Protein AF-A0A0C3B903-F1 (afdb_monomer_lite)

Structure (mmCIF, N/CA/C/O backbone):
data_AF-A0A0C3B903-F1
#
_entry.id   AF-A0A0C3B903-F1
#
loop_
_atom_site.group_PDB
_atom_site.id
_atom_site.type_symbol
_atom_site.label_atom_id
_atom_site.label_alt_id
_atom_site.label_comp_id
_atom_site.label_asym_id
_atom_site.label_entity_id
_atom_site.label_seq_id
_atom_site.pdbx_PDB_ins_code
_atom_site.Cartn_x
_atom_site.Cartn_y
_atom_site.Cartn_z
_atom_site.occupancy
_atom_site.B_iso_or_equiv
_atom_site.auth_seq_id
_atom_site.auth_comp_id
_atom_site.auth_asym_id
_atom_site.auth_atom_id
_atom_site.pdbx_PDB_model_num
ATOM 1 N N . MET A 1 1 ? -38.307 15.899 -15.483 1.00 37.38 1 MET A N 1
ATOM 2 C CA . MET A 1 1 ? -37.384 15.488 -14.404 1.00 37.38 1 MET A CA 1
ATOM 3 C C . MET A 1 1 ? -36.132 14.908 -15.052 1.00 37.38 1 MET A C 1
ATOM 5 O O . MET A 1 1 ? -36.209 13.786 -15.541 1.00 37.38 1 MET A O 1
ATOM 9 N N . PRO A 1 2 ? -35.025 15.655 -15.185 1.00 38.69 2 PRO A N 1
ATOM 10 C CA . PRO A 1 2 ? -33.791 15.082 -15.705 1.00 38.69 2 PRO A CA 1
ATOM 11 C C . PRO A 1 2 ? -33.075 14.291 -14.602 1.00 38.69 2 PRO A C 1
ATOM 13 O O . PRO A 1 2 ? -32.973 14.735 -13.460 1.00 38.69 2 PRO A O 1
ATOM 16 N N . ARG A 1 3 ? 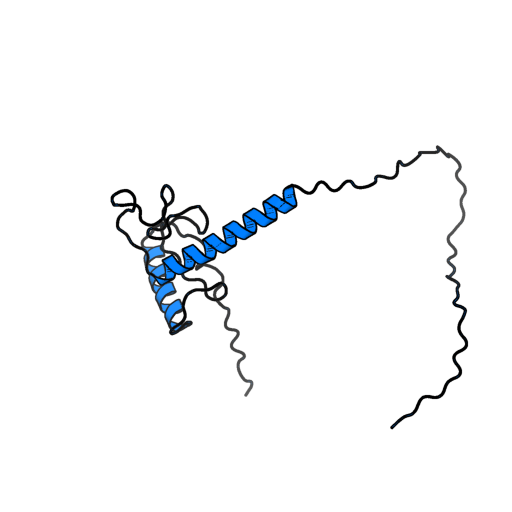-32.634 13.082 -14.961 1.00 39.00 3 ARG A N 1
ATOM 17 C CA . ARG A 1 3 ? -31.867 12.165 -14.116 1.00 39.00 3 ARG A CA 1
ATOM 18 C C . ARG A 1 3 ? -30.480 12.752 -13.862 1.00 39.00 3 ARG A C 1
ATOM 20 O O . ARG A 1 3 ? -29.763 13.059 -14.810 1.00 39.00 3 ARG A O 1
ATOM 27 N N . GLY A 1 4 ? -30.124 12.897 -12.588 1.00 35.34 4 GLY A N 1
ATOM 28 C CA . GLY A 1 4 ? -28.791 13.308 -12.163 1.00 35.34 4 GLY A CA 1
ATOM 29 C C . GLY A 1 4 ? -27.761 12.253 -12.551 1.00 35.34 4 GLY A C 1
ATOM 30 O O . GLY A 1 4 ? -27.830 11.111 -12.102 1.00 35.34 4 GLY A O 1
ATOM 31 N N . VAL A 1 5 ? -26.819 12.647 -13.400 1.00 40.81 5 VAL A N 1
ATOM 32 C CA . VAL A 1 5 ? -25.597 11.894 -13.667 1.00 40.81 5 VAL A CA 1
ATOM 33 C C . VAL A 1 5 ? -24.708 12.081 -12.443 1.00 40.81 5 VAL A C 1
ATOM 35 O O . VAL A 1 5 ? -24.141 13.150 -12.234 1.00 40.81 5 VAL A O 1
ATOM 38 N N . GLY A 1 6 ? -24.642 11.061 -11.592 1.00 34.22 6 GLY A N 1
ATOM 39 C CA . GLY A 1 6 ? -23.665 10.994 -10.516 1.00 34.22 6 GLY A CA 1
ATOM 40 C C . GLY A 1 6 ? -22.287 10.760 -11.117 1.00 34.22 6 GLY A C 1
ATOM 41 O O . GLY A 1 6 ? -21.863 9.619 -11.272 1.00 34.22 6 GLY A O 1
ATOM 42 N N . THR A 1 7 ? -21.589 11.833 -11.477 1.00 39.69 7 THR A N 1
ATOM 43 C CA . THR A 1 7 ? -20.141 11.800 -11.675 1.00 39.69 7 THR A CA 1
ATOM 44 C C . THR A 1 7 ? -19.503 11.549 -10.315 1.00 39.69 7 THR A C 1
ATOM 46 O O . THR A 1 7 ? -19.195 12.482 -9.573 1.00 39.69 7 THR A O 1
ATOM 49 N N . GLY A 1 8 ? -19.359 10.273 -9.960 1.00 33.16 8 GLY A N 1
ATOM 50 C CA . GLY A 1 8 ? -18.475 9.840 -8.892 1.00 33.16 8 GLY A CA 1
ATOM 51 C C . GLY A 1 8 ? -17.052 10.173 -9.308 1.00 33.16 8 GLY A C 1
ATOM 52 O O . GLY A 1 8 ? -16.401 9.391 -9.996 1.00 33.16 8 GLY A O 1
ATOM 53 N N . ALA A 1 9 ? -16.589 11.364 -8.936 1.00 35.41 9 ALA A N 1
ATOM 54 C CA . ALA A 1 9 ? -15.177 11.685 -8.931 1.00 35.41 9 ALA A CA 1
ATOM 55 C C . ALA A 1 9 ? -14.513 10.733 -7.929 1.00 35.41 9 ALA A C 1
ATOM 57 O O . ALA A 1 9 ? -14.512 10.973 -6.722 1.00 35.41 9 ALA A O 1
ATOM 58 N N . LEU A 1 10 ? -14.021 9.604 -8.438 1.00 41.03 10 LEU A N 1
ATOM 59 C CA . LEU A 1 10 ? -13.076 8.742 -7.747 1.00 41.03 10 LEU A CA 1
ATOM 60 C C . LEU A 1 10 ? -11.953 9.648 -7.247 1.00 41.03 10 LEU A C 1
ATOM 62 O O . LEU A 1 10 ? -11.284 10.306 -8.044 1.00 41.03 10 LEU A O 1
ATOM 66 N N . GLY A 1 11 ? -11.816 9.741 -5.925 1.00 37.50 11 GLY A N 1
ATOM 67 C CA . GLY A 1 11 ? -10.812 10.552 -5.252 1.00 37.50 11 GLY A CA 1
ATOM 68 C C . GLY A 1 11 ? -9.405 10.064 -5.578 1.00 37.50 11 GLY A C 1
ATOM 69 O O . GLY A 1 11 ? -8.769 9.387 -4.776 1.00 37.50 11 GLY A O 1
ATOM 70 N N . MET A 1 12 ? -8.898 10.425 -6.752 1.00 44.31 12 MET A N 1
ATOM 71 C CA . MET A 1 12 ? -7.472 10.434 -7.018 1.00 44.31 12 MET A CA 1
ATOM 72 C C . MET A 1 12 ? -6.867 11.529 -6.139 1.00 44.31 12 MET A C 1
ATOM 74 O O . MET A 1 12 ? -7.191 12.704 -6.297 1.00 44.31 12 MET A O 1
ATOM 78 N N . GLY A 1 13 ? -6.004 11.165 -5.189 1.00 44.78 13 GLY A N 1
ATOM 79 C CA . GLY A 1 13 ? -5.184 12.186 -4.535 1.00 44.78 13 GLY A CA 1
ATOM 80 C C . GLY A 1 13 ? -4.384 11.778 -3.306 1.00 44.78 13 GLY A C 1
ATOM 81 O O . GLY A 1 13 ? -3.389 12.438 -3.023 1.00 44.78 13 GLY A O 1
ATOM 82 N N . ARG A 1 14 ? -4.765 10.731 -2.559 1.00 53.28 14 ARG A N 1
ATOM 83 C CA . ARG A 1 14 ? -4.086 10.433 -1.277 1.00 53.28 14 ARG A CA 1
ATOM 84 C C . ARG A 1 14 ? -3.715 8.978 -1.014 1.00 53.28 14 ARG A C 1
ATOM 86 O O . ARG A 1 14 ? -2.660 8.759 -0.437 1.00 53.28 14 ARG A O 1
ATOM 93 N N . GLY A 1 15 ? -4.482 8.004 -1.505 1.00 55.50 15 GLY A N 1
ATOM 94 C CA . GLY A 1 15 ? -4.172 6.578 -1.295 1.00 55.50 15 GLY A CA 1
ATOM 95 C C . GLY A 1 15 ? -2.874 6.092 -1.958 1.00 55.50 15 GLY A C 1
ATOM 96 O O . GLY A 1 15 ? -2.400 5.008 -1.656 1.00 55.50 15 GLY A O 1
ATOM 97 N N . LEU A 1 16 ? -2.284 6.898 -2.845 1.00 67.44 16 LEU A N 1
ATOM 98 C CA . LEU A 1 16 ? -1.043 6.579 -3.557 1.00 67.44 16 LEU A CA 1
ATOM 99 C C . LEU A 1 16 ? 0.197 7.285 -3.000 1.00 67.44 16 LEU A C 1
ATOM 101 O O . LEU A 1 16 ? 1.318 6.864 -3.280 1.00 67.44 16 LEU A O 1
ATOM 105 N N . THR A 1 17 ? 0.014 8.370 -2.246 1.00 83.31 17 THR A N 1
ATOM 106 C CA . THR A 1 17 ? 1.117 9.257 -1.866 1.00 83.31 17 THR A CA 1
ATOM 107 C C . THR A 1 17 ? 1.366 9.160 -0.377 1.00 83.31 17 THR A C 1
ATOM 109 O O . THR A 1 17 ? 0.499 9.508 0.428 1.00 83.31 17 THR A O 1
ATOM 112 N N . GLN A 1 18 ? 2.586 8.769 -0.017 1.00 90.62 18 GLN A N 1
ATOM 113 C CA . GLN A 1 18 ? 3.009 8.688 1.372 1.00 90.62 18 GLN A CA 1
ATOM 114 C C . GLN A 1 18 ? 2.800 10.017 2.106 1.00 90.62 18 GLN A C 1
ATOM 116 O O . GLN A 1 18 ? 3.199 11.078 1.622 1.00 90.62 18 GLN A O 1
ATOM 121 N N . GLN A 1 19 ? 2.206 9.942 3.296 1.00 91.12 19 GLN A N 1
ATOM 122 C CA . GLN A 1 19 ? 2.029 11.083 4.189 1.00 91.12 19 GLN A CA 1
ATOM 123 C C . GLN A 1 19 ? 3.021 11.000 5.360 1.00 91.12 19 GLN A C 1
ATOM 125 O O . GLN A 1 19 ? 3.324 9.893 5.821 1.00 91.12 19 GLN A O 1
ATOM 130 N N . PRO A 1 20 ? 3.524 12.136 5.874 1.00 92.50 20 PRO A N 1
ATOM 131 C CA . PRO A 1 20 ? 4.324 12.140 7.095 1.00 92.50 20 PRO A CA 1
ATOM 132 C C . PRO A 1 20 ? 3.479 11.691 8.290 1.00 92.50 20 PRO A C 1
ATOM 134 O O . PRO A 1 20 ? 2.257 11.884 8.295 1.00 92.50 20 PRO A O 1
ATOM 137 N N . ASP A 1 21 ? 4.126 11.135 9.312 1.00 92.69 21 ASP A N 1
ATOM 138 C CA . ASP A 1 21 ? 3.426 10.748 10.533 1.00 92.69 21 ASP A CA 1
ATOM 139 C C . ASP A 1 21 ? 2.971 11.994 11.305 1.00 92.69 21 ASP A C 1
ATOM 141 O O . ASP A 1 21 ? 3.775 12.781 11.803 1.00 92.69 21 ASP A O 1
ATOM 145 N N . SER A 1 22 ? 1.661 12.209 11.356 1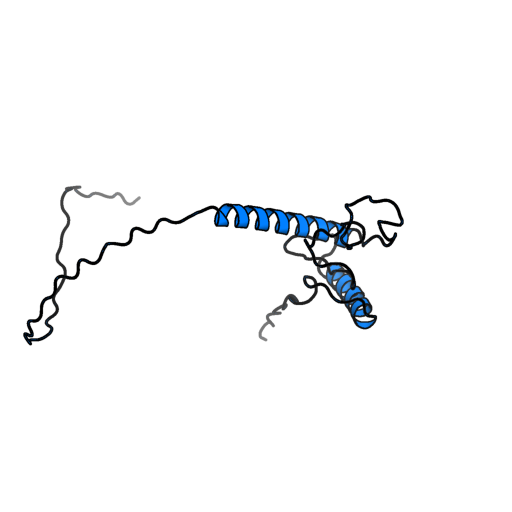.00 94.94 22 SER A N 1
ATOM 146 C CA . SER A 1 22 ? 1.034 13.269 12.141 1.00 94.94 22 SER A CA 1
ATOM 147 C C . SER A 1 22 ? -0.351 12.820 12.580 1.00 94.94 22 SER A C 1
ATOM 149 O O . SER A 1 22 ? -0.988 12.017 11.897 1.00 94.94 22 SER A O 1
ATOM 151 N N . GLU A 1 23 ? -0.849 13.365 13.690 1.00 94.19 23 GLU A N 1
ATOM 152 C CA . GLU A 1 23 ? -2.179 13.020 14.210 1.00 94.19 23 GLU A CA 1
ATOM 153 C C . GLU A 1 23 ? -3.277 13.256 13.163 1.00 94.19 23 GLU A C 1
ATOM 155 O O . GLU A 1 23 ? -4.106 12.385 12.904 1.00 94.19 23 GLU A O 1
ATOM 160 N N . THR A 1 24 ? -3.209 14.390 12.463 1.00 94.31 24 THR A N 1
ATOM 161 C CA . THR A 1 24 ? -4.127 14.726 11.369 1.00 94.31 24 THR A CA 1
ATOM 162 C C . THR A 1 24 ? -4.090 13.688 10.248 1.00 94.31 24 THR A C 1
ATOM 164 O O . THR A 1 24 ? -5.136 13.299 9.727 1.00 94.31 24 THR A O 1
ATOM 167 N N . ASN A 1 25 ? -2.899 13.211 9.872 1.00 92.12 25 ASN A N 1
ATOM 168 C CA . ASN A 1 25 ? -2.762 12.218 8.810 1.00 92.12 25 ASN A CA 1
ATOM 169 C C . ASN A 1 25 ? -3.219 10.829 9.261 1.00 92.12 25 ASN A C 1
ATOM 171 O O . ASN A 1 25 ? -3.795 10.109 8.450 1.00 92.12 25 ASN A O 1
ATOM 175 N N . ARG A 1 26 ? -3.033 10.465 10.536 1.00 93.94 26 ARG A N 1
ATOM 176 C CA . ARG A 1 26 ? -3.548 9.208 11.103 1.00 93.94 26 ARG A CA 1
ATOM 177 C C . ARG A 1 26 ? -5.073 9.185 11.134 1.00 93.94 26 ARG A C 1
ATOM 179 O O . ARG A 1 26 ? -5.669 8.209 10.684 1.00 93.94 26 ARG A O 1
ATOM 186 N N . ALA A 1 27 ? -5.707 10.277 11.560 1.00 94.12 27 ALA A N 1
ATOM 187 C CA . ALA A 1 27 ? -7.162 10.413 11.504 1.00 94.12 27 ALA A CA 1
ATOM 188 C C . ALA A 1 27 ? -7.683 10.352 10.055 1.00 94.12 27 ALA A C 1
ATOM 190 O O . ALA A 1 27 ? -8.646 9.645 9.755 1.00 94.12 27 ALA A O 1
ATOM 191 N N . ALA A 1 28 ? -7.005 11.037 9.125 1.00 93.81 28 ALA A N 1
ATOM 192 C CA . ALA A 1 28 ? -7.355 10.990 7.708 1.00 93.81 28 ALA A CA 1
ATOM 193 C C . ALA A 1 28 ? -7.160 9.593 7.093 1.00 93.81 28 ALA A C 1
ATOM 195 O O . ALA A 1 28 ? -7.944 9.206 6.229 1.00 93.81 28 ALA A O 1
ATOM 196 N N . TYR A 1 29 ? -6.137 8.847 7.514 1.00 94.19 29 TYR A N 1
ATOM 197 C CA . TYR A 1 29 ? -5.906 7.463 7.098 1.00 94.19 29 TYR A CA 1
ATOM 198 C C . TYR A 1 29 ? -7.040 6.550 7.565 1.00 94.19 29 TYR A C 1
ATOM 200 O O . TYR A 1 29 ? -7.594 5.814 6.755 1.00 94.19 29 TYR A O 1
ATOM 208 N N . GLN A 1 30 ? -7.459 6.651 8.829 1.00 94.81 30 GLN A N 1
ATOM 209 C CA . GLN A 1 30 ? -8.574 5.850 9.347 1.00 94.81 30 GLN A CA 1
ATOM 210 C C . GLN A 1 30 ? -9.869 6.097 8.560 1.00 94.81 30 GLN A C 1
ATOM 212 O O . GLN A 1 30 ? -10.543 5.143 8.174 1.00 94.81 30 GLN A O 1
ATOM 217 N N . ALA A 1 31 ? -10.183 7.360 8.252 1.00 94.62 31 ALA A N 1
ATOM 218 C CA . ALA A 1 31 ? -11.329 7.698 7.408 1.00 94.62 31 ALA A CA 1
ATOM 219 C C . ALA A 1 31 ? -11.203 7.098 5.994 1.00 94.62 31 ALA A C 1
ATOM 221 O O . ALA A 1 31 ? -12.156 6.512 5.487 1.00 94.62 31 ALA A O 1
ATOM 222 N N . GLN A 1 32 ? -10.013 7.172 5.389 1.00 94.19 32 GLN A N 1
ATOM 223 C CA . GLN A 1 32 ? -9.750 6.585 4.071 1.00 94.19 32 GLN A CA 1
ATOM 224 C C . GLN A 1 32 ? -9.889 5.062 4.067 1.00 94.19 32 GLN A C 1
ATOM 226 O O . GLN A 1 32 ? -10.433 4.518 3.114 1.00 94.19 32 GLN A O 1
ATOM 231 N N . VAL A 1 33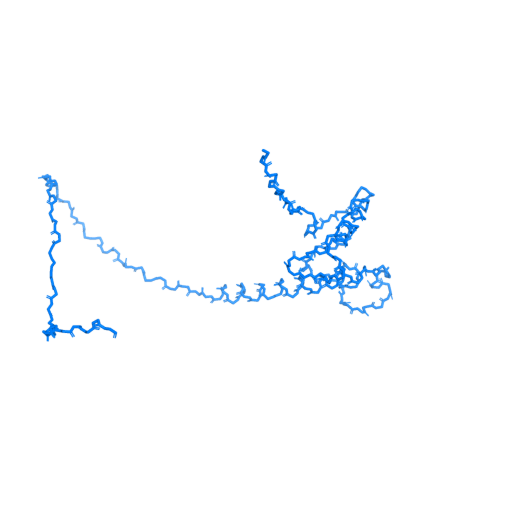 ? -9.438 4.371 5.116 1.00 94.38 33 VAL A N 1
ATOM 232 C CA . VAL A 1 33 ? -9.591 2.913 5.248 1.00 94.38 33 VAL A CA 1
ATOM 233 C C . VAL A 1 33 ? -11.070 2.531 5.331 1.00 94.38 33 VAL A C 1
ATOM 235 O O . VAL A 1 33 ? -11.511 1.616 4.634 1.00 94.38 33 VAL A O 1
ATOM 238 N N . VAL A 1 34 ? -11.862 3.259 6.125 1.00 95.06 34 VAL A N 1
ATOM 239 C CA . VAL A 1 34 ? -13.316 3.041 6.220 1.00 95.06 34 VAL A CA 1
ATOM 240 C C . VAL A 1 34 ? -13.997 3.279 4.872 1.00 95.06 34 VAL A C 1
ATOM 242 O O . VAL A 1 34 ? -14.793 2.452 4.426 1.00 95.06 34 VAL A O 1
ATOM 245 N N . ASP A 1 35 ? -13.671 4.383 4.203 1.00 95.19 35 ASP A N 1
ATOM 246 C CA . ASP A 1 35 ? -14.230 4.712 2.894 1.00 95.19 35 ASP A CA 1
ATOM 247 C C . ASP A 1 35 ? -13.831 3.682 1.830 1.00 95.19 35 ASP A C 1
ATOM 249 O O . ASP A 1 35 ? -14.665 3.284 1.014 1.00 95.19 35 ASP A O 1
ATOM 253 N N . TRP A 1 36 ? -12.586 3.202 1.864 1.00 94.81 36 TRP A N 1
ATOM 254 C CA . TRP A 1 36 ? -12.099 2.168 0.959 1.00 94.81 36 TRP A CA 1
ATOM 255 C C . TRP A 1 36 ? -12.874 0.866 1.147 1.00 94.81 36 TRP A C 1
ATOM 257 O O . TRP A 1 36 ? -13.399 0.337 0.172 1.00 94.81 36 TRP A O 1
ATOM 267 N N . HIS A 1 37 ? -13.037 0.379 2.380 1.00 94.81 37 HIS A N 1
ATOM 268 C CA . HIS A 1 37 ? -13.800 -0.848 2.633 1.00 94.81 37 HIS A CA 1
ATOM 269 C C . HIS A 1 37 ? -15.286 -0.711 2.298 1.00 94.81 37 HIS A C 1
ATOM 271 O O . HIS A 1 37 ? -15.896 -1.668 1.822 1.00 94.81 37 HIS A O 1
ATOM 277 N N . ARG A 1 38 ? -15.873 0.475 2.503 1.00 95.25 38 ARG A N 1
ATOM 278 C CA . ARG A 1 38 ? -17.261 0.755 2.111 1.00 95.25 38 ARG A CA 1
ATOM 279 C C . ARG A 1 38 ? -17.454 0.660 0.597 1.00 95.25 38 ARG A C 1
ATOM 281 O O . ARG A 1 38 ? -18.481 0.158 0.152 1.00 95.25 38 ARG A O 1
ATOM 288 N N . ASN A 1 39 ? -16.484 1.146 -0.174 1.00 94.19 39 ASN A N 1
ATOM 289 C CA . ASN A 1 39 ? -16.560 1.182 -1.634 1.00 94.19 39 ASN A CA 1
ATOM 290 C C . ASN A 1 39 ? -16.079 -0.120 -2.298 1.00 94.19 39 ASN A C 1
ATOM 292 O O . ASN A 1 39 ? -16.467 -0.389 -3.429 1.00 94.19 39 ASN A O 1
ATOM 296 N N . ASN A 1 40 ? -15.275 -0.927 -1.598 1.00 93.75 40 ASN A N 1
ATOM 297 C CA . ASN A 1 40 ? -14.661 -2.158 -2.107 1.00 93.75 40 ASN A CA 1
ATOM 298 C C . ASN A 1 40 ? -15.002 -3.367 -1.204 1.00 93.75 40 ASN A C 1
ATOM 300 O O . ASN A 1 40 ? -14.111 -3.979 -0.602 1.00 93.75 40 ASN A O 1
ATOM 304 N N . PRO A 1 41 ? -16.292 -3.717 -1.039 1.00 93.19 41 PRO A N 1
ATOM 305 C CA . PRO A 1 41 ? -16.699 -4.793 -0.141 1.00 93.19 41 PRO A CA 1
ATOM 306 C C . PRO A 1 41 ? -16.155 -6.148 -0.614 1.00 93.19 41 PRO A C 1
ATOM 308 O O . PRO A 1 41 ? -16.285 -6.511 -1.781 1.00 93.19 41 PRO A O 1
ATOM 311 N N . GLY A 1 42 ? -15.537 -6.907 0.299 1.00 89.56 42 GLY A N 1
ATOM 312 C CA . GLY A 1 42 ? -15.000 -8.248 0.019 1.00 89.56 42 GLY A CA 1
ATOM 313 C C . GLY A 1 42 ? -13.852 -8.292 -0.997 1.00 89.56 42 GLY A C 1
ATOM 314 O O . GLY A 1 42 ? -13.472 -9.373 -1.436 1.00 89.56 42 GLY A O 1
ATOM 315 N N . THR A 1 43 ? -13.315 -7.134 -1.377 1.00 91.50 43 THR A N 1
ATOM 316 C CA . THR A 1 43 ? -12.285 -7.007 -2.408 1.00 91.50 43 THR A CA 1
ATOM 317 C C . THR A 1 43 ? -10.908 -6.910 -1.758 1.00 91.50 43 THR A C 1
ATOM 319 O O . THR A 1 43 ? -10.740 -6.245 -0.735 1.00 91.50 43 THR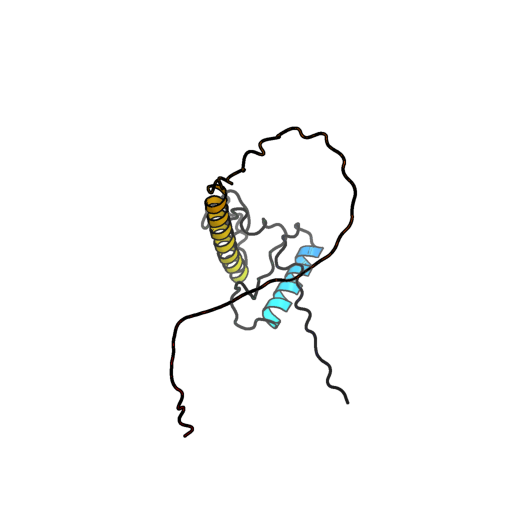 A O 1
ATOM 322 N N . THR A 1 44 ? -9.917 -7.582 -2.340 1.00 93.00 44 THR A N 1
ATOM 323 C CA . THR A 1 44 ? -8.501 -7.396 -1.997 1.00 93.00 44 THR A CA 1
ATOM 324 C C . THR A 1 44 ? -7.918 -6.248 -2.817 1.00 93.00 44 THR A C 1
ATOM 326 O O . THR A 1 44 ? -8.323 -6.091 -3.966 1.00 93.00 44 THR A O 1
ATOM 329 N N . PRO A 1 45 ? -6.949 -5.480 -2.295 1.00 94.06 45 PRO A N 1
ATOM 330 C CA . PRO A 1 45 ? -6.304 -4.424 -3.071 1.00 94.06 45 PRO A CA 1
ATOM 331 C C . PRO A 1 45 ? -5.696 -4.937 -4.377 1.00 94.06 45 PRO A C 1
ATOM 333 O O . PRO A 1 45 ? -5.088 -6.007 -4.402 1.00 94.06 45 PRO A O 1
ATOM 336 N N . ASP A 1 46 ? -5.839 -4.148 -5.437 1.00 92.06 46 ASP A N 1
ATOM 337 C CA . ASP A 1 46 ? -5.324 -4.428 -6.777 1.00 92.06 46 ASP A CA 1
ATOM 338 C C . ASP A 1 46 ? -4.918 -3.120 -7.489 1.00 92.06 46 ASP A C 1
ATOM 340 O O . ASP A 1 46 ? -4.929 -2.041 -6.894 1.00 92.06 46 ASP A O 1
ATOM 344 N N . GLU A 1 47 ? -4.532 -3.213 -8.762 1.00 89.75 47 GLU A N 1
ATOM 345 C CA . GLU A 1 47 ? -4.088 -2.080 -9.593 1.00 89.75 47 GLU A CA 1
ATOM 346 C C . GLU A 1 47 ? -5.185 -1.046 -9.902 1.00 89.75 47 GLU A C 1
ATOM 348 O O . GLU A 1 47 ? -4.898 0.036 -10.407 1.00 89.75 47 GLU A O 1
ATOM 353 N N . GLN A 1 48 ? -6.447 -1.376 -9.643 1.00 90.50 48 GLN A N 1
ATOM 354 C CA . GLN A 1 48 ? -7.600 -0.496 -9.829 1.00 90.50 48 GLN A CA 1
ATOM 355 C C . GLN A 1 48 ? -8.114 0.035 -8.481 1.00 90.50 48 GLN A C 1
ATOM 357 O O . GLN A 1 48 ? -8.653 1.141 -8.408 1.00 90.50 48 GLN A O 1
ATOM 362 N N . HIS A 1 49 ? -7.887 -0.716 -7.403 1.00 91.19 49 HIS A N 1
ATOM 363 C CA . HIS A 1 49 ? -8.381 -0.465 -6.054 1.00 91.19 49 HIS A CA 1
ATOM 364 C C . HIS A 1 49 ? -7.217 -0.333 -5.066 1.00 91.19 49 HIS A C 1
ATOM 366 O O . HIS A 1 49 ? -6.990 -1.174 -4.194 1.00 91.19 49 HIS A O 1
ATOM 372 N N . HIS A 1 50 ? -6.481 0.770 -5.183 1.00 92.56 50 HIS A N 1
ATOM 373 C CA . HIS A 1 50 ? -5.321 1.055 -4.339 1.00 92.56 50 HIS A CA 1
ATOM 374 C C . HIS A 1 50 ? -5.703 1.200 -2.865 1.00 92.56 50 HIS A C 1
ATOM 376 O O . HIS A 1 50 ? -6.611 1.968 -2.533 1.00 92.56 50 HIS A O 1
ATOM 382 N N . TYR A 1 51 ? -4.987 0.507 -1.982 1.00 94.12 51 TYR A N 1
ATOM 383 C CA . TYR A 1 51 ? -5.224 0.599 -0.544 1.00 94.12 51 TYR A CA 1
ATOM 384 C C . TYR A 1 51 ? -4.521 1.833 0.057 1.00 94.12 51 TYR A C 1
ATOM 386 O O . TYR A 1 51 ? -3.395 2.135 -0.346 1.00 94.12 51 TYR A O 1
ATOM 394 N N . PRO A 1 52 ? -5.138 2.552 1.016 1.00 94.44 52 PRO A N 1
ATOM 395 C CA . PRO A 1 52 ? -4.496 3.677 1.697 1.00 94.44 52 PRO A CA 1
ATOM 396 C C . PRO A 1 52 ? -3.202 3.275 2.420 1.00 94.44 52 PRO A C 1
ATOM 398 O O . PRO A 1 52 ? -3.108 2.180 2.962 1.00 94.44 52 PRO A O 1
ATOM 401 N N . LEU A 1 53 ? -2.226 4.183 2.482 1.00 93.56 53 LEU A N 1
ATOM 402 C CA . LEU A 1 53 ? -0.937 3.937 3.140 1.00 93.56 53 LEU A CA 1
ATOM 403 C C . LEU A 1 53 ? -0.900 4.518 4.550 1.00 93.56 53 LEU A C 1
ATOM 405 O O . LEU A 1 53 ? -1.323 5.660 4.767 1.00 93.56 53 LEU A O 1
ATOM 409 N N . THR A 1 54 ? -0.343 3.755 5.486 1.00 93.81 54 THR A N 1
ATOM 410 C CA . THR A 1 54 ? -0.128 4.175 6.867 1.00 93.81 54 THR A CA 1
ATOM 411 C C . THR A 1 54 ? 0.785 5.411 6.895 1.00 93.81 54 THR A C 1
ATOM 413 O O . THR A 1 54 ? 1.857 5.428 6.289 1.00 93.81 54 THR A O 1
ATOM 416 N N . PRO A 1 55 ? 0.405 6.505 7.574 1.00 93.31 55 PRO A N 1
ATOM 417 C CA . PRO A 1 55 ? 1.276 7.670 7.699 1.00 93.31 55 PRO A CA 1
ATOM 418 C C . PRO A 1 55 ? 2.605 7.313 8.377 1.00 93.31 55 PRO A C 1
ATOM 420 O O . PRO A 1 55 ? 2.636 6.530 9.318 1.00 93.31 55 PRO A O 1
ATOM 423 N N . GLY A 1 56 ? 3.709 7.898 7.913 1.00 91.06 56 GLY A N 1
ATOM 424 C CA . GLY A 1 56 ? 5.046 7.619 8.452 1.00 91.06 56 GLY A CA 1
ATOM 425 C C . GLY A 1 56 ? 5.771 6.403 7.876 1.00 91.06 56 GLY A C 1
ATOM 426 O O . GLY A 1 56 ? 6.979 6.287 8.089 1.00 91.06 56 GLY A O 1
ATOM 427 N N . THR A 1 57 ? 5.099 5.537 7.113 1.00 91.62 57 THR A N 1
ATOM 428 C CA . THR A 1 57 ? 5.791 4.499 6.339 1.00 91.62 57 THR A CA 1
ATOM 429 C C . THR A 1 57 ? 6.607 5.118 5.208 1.00 91.62 57 THR A C 1
ATOM 431 O O . THR A 1 57 ? 6.520 6.310 4.903 1.00 91.62 57 THR A O 1
ATOM 434 N N . ALA A 1 58 ? 7.456 4.317 4.579 1.00 91.25 58 ALA A N 1
ATOM 435 C CA . ALA A 1 58 ? 8.165 4.739 3.390 1.00 91.25 58 ALA A CA 1
ATOM 436 C C . ALA A 1 58 ? 7.260 4.682 2.146 1.00 91.25 58 ALA A C 1
ATOM 438 O O . ALA A 1 58 ? 6.308 3.901 2.105 1.00 91.25 58 ALA A O 1
ATOM 439 N N . PRO A 1 59 ? 7.567 5.479 1.105 1.00 90.31 59 PRO A N 1
ATOM 440 C CA . PRO A 1 59 ? 6.848 5.421 -0.161 1.00 90.31 59 PRO A CA 1
ATOM 441 C C . PRO A 1 59 ? 6.884 4.027 -0.795 1.00 90.31 59 PRO A C 1
ATOM 443 O O . PRO A 1 59 ? 7.880 3.309 -0.678 1.00 90.31 59 PRO A O 1
ATOM 446 N N . LEU A 1 60 ? 5.835 3.687 -1.545 1.00 90.81 60 LEU A N 1
ATOM 447 C CA . LEU A 1 60 ? 5.740 2.416 -2.264 1.00 90.81 60 LEU A CA 1
ATOM 448 C C . LEU A 1 60 ? 6.912 2.204 -3.233 1.00 90.81 60 LEU A C 1
ATOM 450 O O . LEU A 1 60 ? 7.254 3.074 -4.041 1.00 90.81 60 LEU A O 1
ATOM 454 N N . GLY A 1 61 ? 7.508 1.012 -3.191 1.00 87.19 61 GLY A N 1
ATOM 455 C CA . GLY A 1 61 ? 8.603 0.620 -4.082 1.00 87.19 61 GLY A CA 1
ATOM 456 C C . GLY A 1 61 ? 9.933 1.331 -3.797 1.00 87.19 61 GLY A C 1
ATOM 457 O O . GLY A 1 61 ? 10.820 1.382 -4.664 1.00 87.19 61 GLY A O 1
ATOM 458 N N . SER A 1 62 ? 10.090 1.849 -2.577 1.00 88.62 62 SER A N 1
ATOM 459 C CA . SER A 1 62 ? 11.336 2.402 -2.036 1.00 88.62 62 SER A CA 1
ATOM 460 C C . SER A 1 62 ? 12.283 1.330 -1.474 1.00 88.62 62 SER A C 1
ATOM 462 O O . SER A 1 62 ? 13.359 1.669 -0.984 1.00 88.62 62 SER A O 1
ATOM 464 N N . ARG A 1 63 ? 11.939 0.041 -1.636 1.00 89.56 63 ARG A N 1
ATOM 465 C CA . ARG A 1 63 ? 12.581 -1.125 -0.984 1.00 89.56 63 ARG A CA 1
ATOM 466 C C . ARG A 1 63 ? 12.282 -1.182 0.511 1.00 89.56 63 ARG A C 1
ATOM 468 O O . ARG A 1 63 ? 13.129 -1.547 1.324 1.00 89.56 63 ARG A O 1
ATOM 475 N N . GLU A 1 64 ? 11.068 -0.796 0.844 1.00 91.62 64 GLU A N 1
ATOM 476 C CA . GLU A 1 64 ? 10.464 -0.979 2.141 1.00 91.62 64 GLU A CA 1
ATOM 477 C C . GLU A 1 64 ? 10.179 -2.458 2.426 1.00 91.62 64 GLU A C 1
ATOM 479 O O . GLU A 1 64 ? 9.910 -3.258 1.525 1.00 91.62 64 GLU A O 1
ATOM 484 N N . CYS A 1 65 ? 10.229 -2.825 3.700 1.00 91.50 65 CYS A N 1
ATOM 485 C CA . CYS A 1 65 ? 9.731 -4.101 4.172 1.00 91.50 65 CYS A CA 1
ATOM 486 C C . CYS A 1 65 ? 8.203 -4.121 4.070 1.00 91.50 65 CYS A C 1
ATOM 488 O O . CYS A 1 65 ? 7.530 -3.239 4.595 1.00 91.50 65 CYS A O 1
ATOM 490 N N . TYR A 1 66 ? 7.643 -5.157 3.449 1.00 91.44 6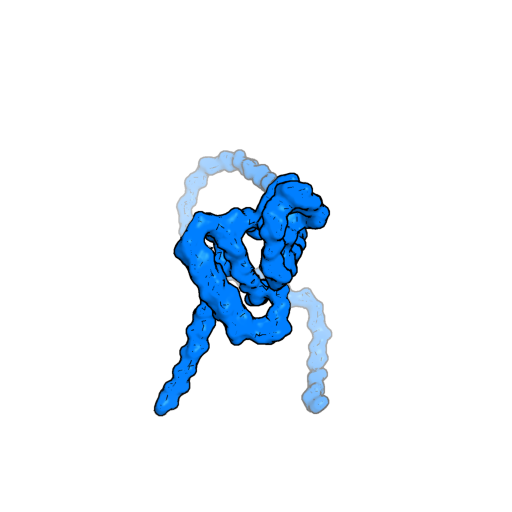6 TYR A N 1
ATOM 491 C CA . TYR A 1 66 ? 6.192 -5.273 3.277 1.00 91.44 66 TYR A CA 1
ATOM 492 C C . TYR A 1 66 ? 5.438 -5.619 4.561 1.00 91.44 66 TYR A C 1
ATOM 494 O O . TYR A 1 66 ? 4.215 -5.580 4.551 1.00 91.44 66 TYR A O 1
ATOM 502 N N . ASP A 1 67 ? 6.130 -5.963 5.651 1.00 90.12 67 ASP A N 1
ATOM 503 C CA . ASP A 1 67 ? 5.477 -6.211 6.939 1.00 90.12 67 ASP A CA 1
ATOM 504 C C . ASP A 1 67 ? 5.332 -4.934 7.772 1.00 90.12 67 ASP A C 1
ATOM 506 O O . ASP A 1 67 ? 4.317 -4.782 8.445 1.00 90.12 67 ASP A O 1
ATOM 510 N N . CYS A 1 68 ? 6.318 -4.028 7.736 1.00 90.69 68 CYS A N 1
ATOM 511 C CA . CYS A 1 68 ? 6.360 -2.846 8.609 1.00 90.69 68 CYS A CA 1
ATOM 512 C C . CYS A 1 68 ? 6.433 -1.499 7.870 1.00 90.69 68 CYS A C 1
ATOM 514 O O . CYS A 1 68 ? 6.419 -0.454 8.510 1.00 90.69 68 CYS A O 1
ATOM 516 N N . GLY A 1 69 ? 6.556 -1.494 6.541 1.00 90.69 69 GLY A N 1
ATOM 517 C CA . GLY A 1 69 ? 6.573 -0.277 5.725 1.00 90.69 69 GLY A CA 1
ATOM 518 C C . GLY A 1 69 ? 7.862 0.545 5.798 1.00 90.69 69 GLY A C 1
ATOM 519 O O . GLY A 1 69 ? 7.905 1.634 5.234 1.00 90.69 69 GLY A O 1
ATOM 520 N N . HIS A 1 70 ? 8.924 0.061 6.452 1.00 91.00 70 HIS A N 1
ATOM 521 C CA . HIS A 1 70 ? 10.197 0.783 6.579 1.00 91.00 70 HIS A CA 1
ATOM 522 C C . HIS A 1 70 ? 11.332 0.143 5.764 1.00 91.00 70 HIS A C 1
ATOM 524 O O . HIS A 1 70 ? 11.379 -1.080 5.621 1.00 91.00 70 HIS A O 1
ATOM 530 N N . PRO A 1 71 ? 12.268 0.943 5.222 1.00 90.00 71 PRO A N 1
ATOM 531 C CA . PRO A 1 71 ? 13.415 0.436 4.481 1.00 90.00 71 PRO A CA 1
ATOM 532 C C . PRO A 1 71 ? 14.496 -0.110 5.425 1.00 90.00 71 PRO A C 1
ATOM 534 O O . PRO A 1 71 ? 14.456 0.079 6.640 1.00 90.00 71 PRO A O 1
ATOM 537 N N . GLY A 1 72 ? 15.511 -0.755 4.846 1.00 87.50 72 GLY A N 1
ATOM 538 C CA . GLY A 1 72 ? 16.701 -1.221 5.573 1.00 87.50 72 GLY A CA 1
ATOM 539 C C . GLY A 1 72 ? 16.690 -2.704 5.942 1.00 87.50 72 GLY A C 1
ATOM 540 O O . GLY A 1 72 ? 17.692 -3.205 6.442 1.00 87.50 72 GLY A O 1
ATOM 541 N N . HIS A 1 73 ? 15.603 -3.423 5.657 1.00 88.62 73 HIS A N 1
ATOM 542 C CA . HIS A 1 73 ? 15.511 -4.871 5.830 1.00 88.62 73 HIS A CA 1
ATOM 543 C C . HIS A 1 73 ? 14.457 -5.481 4.898 1.00 88.62 73 HIS A C 1
ATOM 545 O O . HIS A 1 73 ? 13.648 -4.775 4.296 1.00 88.62 73 HIS A O 1
ATOM 551 N N . THR A 1 74 ? 14.484 -6.806 4.768 1.00 83.12 74 THR A N 1
ATOM 552 C CA . THR A 1 74 ? 13.500 -7.579 4.001 1.00 83.12 74 THR A CA 1
ATOM 553 C C . THR A 1 74 ? 12.369 -8.087 4.890 1.00 83.12 74 THR A C 1
ATOM 555 O O . THR A 1 74 ? 12.496 -8.129 6.112 1.00 83.12 74 THR A O 1
ATOM 558 N N . GLN A 1 75 ? 11.283 -8.530 4.255 1.00 81.31 75 GLN A N 1
ATOM 559 C CA . GLN A 1 75 ? 10.159 -9.190 4.919 1.00 81.31 75 GLN A CA 1
ATOM 560 C C . GLN A 1 75 ? 10.626 -10.315 5.867 1.00 81.31 75 GLN A C 1
ATOM 562 O O . GLN A 1 75 ? 11.575 -11.035 5.549 1.00 81.31 75 GLN A O 1
ATOM 567 N N . GLY A 1 76 ? 9.960 -10.467 7.017 1.00 77.31 76 GLY A N 1
ATOM 568 C CA . GLY A 1 76 ? 10.265 -11.516 7.995 1.00 77.31 76 GLY A CA 1
ATOM 569 C C . GLY A 1 76 ? 11.499 -11.272 8.872 1.00 77.31 76 GLY A C 1
ATOM 570 O O . GLY A 1 76 ? 11.923 -12.186 9.579 1.00 77.31 76 GLY A O 1
ATOM 571 N N . ALA A 1 77 ? 12.086 -10.070 8.855 1.00 81.12 77 ALA A N 1
ATOM 572 C CA . ALA A 1 77 ? 13.166 -9.742 9.782 1.00 81.12 77 ALA A CA 1
ATOM 573 C C . ALA A 1 77 ? 12.671 -9.812 11.246 1.00 81.12 77 ALA A C 1
ATOM 575 O O . ALA A 1 77 ? 11.572 -9.336 11.546 1.00 81.12 77 ALA A O 1
ATOM 576 N N . PRO A 1 78 ? 13.453 -10.393 12.174 1.00 77.62 78 PRO A N 1
ATOM 577 C CA . PRO A 1 78 ? 13.056 -10.476 13.573 1.00 77.62 78 PRO A CA 1
ATOM 578 C C . PRO A 1 78 ? 13.085 -9.089 14.240 1.00 77.62 78 PRO A C 1
ATOM 580 O O . PRO A 1 78 ? 13.835 -8.204 13.810 1.00 77.62 78 PRO A O 1
ATOM 583 N N . PRO A 1 79 ? 12.325 -8.877 15.327 1.00 71.50 79 PRO A N 1
ATOM 584 C CA . PRO A 1 79 ? 12.516 -7.712 16.185 1.00 71.50 79 PRO A CA 1
ATOM 585 C C . PRO A 1 79 ? 13.972 -7.629 16.685 1.00 71.50 79 PRO A C 1
ATOM 587 O O . PRO A 1 79 ? 14.586 -8.669 16.933 1.00 71.50 79 PRO A O 1
ATOM 590 N N . PRO A 1 80 ? 14.549 -6.424 16.851 1.00 72.75 80 PRO A N 1
ATOM 591 C CA . PRO A 1 80 ? 13.935 -5.102 16.690 1.00 72.75 80 PRO A CA 1
ATOM 592 C C . PRO A 1 80 ? 13.993 -4.552 15.252 1.00 72.75 80 PRO A C 1
ATOM 594 O O . PRO A 1 80 ? 13.633 -3.399 15.033 1.00 72.75 80 PRO A O 1
ATOM 597 N N . VAL A 1 81 ? 14.482 -5.337 14.284 1.00 77.50 81 VAL A N 1
ATOM 598 C CA . VAL A 1 81 ? 14.732 -4.882 12.904 1.00 77.50 81 VAL A CA 1
ATOM 599 C C . VAL A 1 81 ? 13.420 -4.538 12.201 1.00 77.50 81 VAL A C 1
ATOM 601 O O . VAL A 1 81 ? 13.266 -3.437 11.676 1.00 77.50 81 VAL A O 1
ATOM 604 N N . CYS A 1 82 ? 12.447 -5.448 12.268 1.00 82.06 82 CYS A N 1
ATOM 605 C CA . CYS A 1 82 ? 11.045 -5.086 12.102 1.00 82.06 82 CYS A CA 1
ATOM 606 C C . CYS A 1 82 ? 10.570 -4.505 13.435 1.00 82.06 82 CYS A C 1
ATOM 608 O O . CYS A 1 82 ? 10.574 -5.214 14.443 1.00 82.06 82 CYS A O 1
ATOM 610 N N . LEU A 1 83 ? 10.113 -3.250 13.443 1.00 69.50 83 LEU A N 1
ATOM 611 C CA . LEU A 1 83 ? 9.680 -2.507 14.641 1.00 69.50 83 LEU A CA 1
ATOM 612 C C . LEU A 1 83 ? 8.441 -3.098 15.357 1.00 69.50 83 LEU A C 1
ATOM 614 O O . LEU A 1 83 ? 7.807 -2.426 16.164 1.00 69.50 83 LEU A O 1
ATOM 618 N N . GLY A 1 84 ? 8.041 -4.335 15.051 1.00 63.03 84 GLY A N 1
ATOM 619 C CA . GLY A 1 84 ? 6.879 -5.022 15.621 1.00 63.03 84 GLY A CA 1
ATOM 620 C C . GLY A 1 84 ? 5.527 -4.460 15.170 1.00 63.03 84 GLY A C 1
ATOM 621 O O . GLY A 1 84 ? 4.522 -5.163 15.254 1.00 63.03 84 GLY A O 1
ATOM 622 N N . GLN A 1 85 ? 5.486 -3.235 14.642 1.00 71.75 85 GLN A N 1
ATOM 623 C CA . GLN A 1 85 ? 4.298 -2.661 14.023 1.00 71.75 85 GLN A CA 1
ATOM 624 C C . GLN A 1 85 ? 4.071 -3.328 12.671 1.00 71.75 85 GLN A C 1
ATOM 626 O O . GLN A 1 85 ? 4.768 -3.060 11.694 1.00 71.75 85 GLN A O 1
ATOM 631 N N . THR A 1 86 ? 3.130 -4.267 12.659 1.00 84.19 86 THR A N 1
ATOM 632 C CA . THR A 1 86 ? 2.741 -4.983 11.448 1.00 84.19 86 THR A CA 1
ATOM 633 C C . THR A 1 86 ? 1.635 -4.198 10.766 1.00 84.19 86 THR A C 1
ATOM 635 O O . THR A 1 86 ? 0.610 -3.912 11.388 1.00 84.19 86 THR A O 1
ATOM 638 N N . LEU A 1 87 ? 1.838 -3.861 9.496 1.00 90.75 87 LEU A N 1
ATOM 639 C CA . LEU A 1 87 ? 0.820 -3.212 8.683 1.00 90.75 87 LEU A CA 1
ATOM 640 C C . LEU A 1 87 ? -0.415 -4.119 8.536 1.00 90.75 87 LEU A C 1
ATOM 642 O O . LEU A 1 87 ? -0.283 -5.353 8.545 1.00 90.75 87 LEU A O 1
ATOM 646 N N . PRO A 1 88 ? -1.614 -3.540 8.354 1.00 92.06 88 PRO A N 1
ATOM 647 C CA . PRO A 1 88 ? -2.811 -4.304 8.027 1.00 92.06 88 PRO A CA 1
ATOM 648 C C . PRO A 1 88 ? -2.587 -5.192 6.801 1.00 92.06 88 PRO A C 1
ATOM 650 O O . PRO A 1 88 ? -1.912 -4.795 5.854 1.00 92.06 88 PRO A O 1
ATOM 653 N N . GLU A 1 89 ? -3.175 -6.391 6.789 1.00 93.31 89 GLU A N 1
ATOM 654 C CA . GLU A 1 89 ? -2.991 -7.340 5.683 1.00 93.31 89 GLU A CA 1
ATOM 655 C C . GLU A 1 89 ? -3.264 -6.736 4.293 1.00 93.31 89 GLU A C 1
ATOM 657 O O . GLU A 1 89 ? -2.385 -6.894 3.439 1.00 93.31 89 GLU A O 1
ATOM 662 N N . PRO A 1 90 ? -4.354 -5.969 4.078 1.00 93.94 90 PRO A N 1
ATOM 663 C CA . PRO A 1 90 ? -4.612 -5.353 2.780 1.00 93.94 90 PRO A CA 1
ATOM 664 C C . PRO A 1 90 ? -3.483 -4.412 2.350 1.00 93.94 90 PRO A C 1
ATOM 666 O O . PRO A 1 90 ? -3.043 -4.439 1.202 1.00 93.94 90 PRO A O 1
ATOM 669 N N . GLU A 1 91 ? -2.944 -3.633 3.286 1.00 94.06 91 GLU A N 1
ATOM 670 C CA . GLU A 1 91 ? -1.830 -2.729 3.020 1.00 94.06 91 GLU A CA 1
ATOM 671 C C . GLU A 1 91 ? -0.563 -3.500 2.644 1.00 94.06 91 GLU A C 1
ATOM 673 O O . GLU A 1 91 ? 0.094 -3.165 1.661 1.00 94.06 91 GLU A O 1
ATOM 678 N N . ARG A 1 92 ? -0.256 -4.601 3.343 1.00 93.50 92 ARG A N 1
ATOM 679 C CA . ARG A 1 92 ? 0.877 -5.478 2.989 1.00 93.50 92 ARG A CA 1
ATOM 680 C C . ARG A 1 92 ? 0.734 -6.053 1.582 1.00 93.50 92 ARG A C 1
ATOM 682 O O . ARG A 1 92 ? 1.710 -6.121 0.834 1.00 93.50 92 ARG A O 1
ATOM 689 N N . THR A 1 93 ? -0.473 -6.481 1.220 1.00 93.94 93 THR A N 1
ATOM 690 C CA . THR A 1 93 ? -0.775 -6.975 -0.127 1.00 93.94 93 THR A CA 1
ATOM 691 C C . THR A 1 93 ? -0.590 -5.870 -1.162 1.00 93.94 93 THR A C 1
ATOM 693 O O . THR A 1 93 ? 0.069 -6.089 -2.180 1.00 93.94 93 THR A O 1
ATOM 696 N N . TRP A 1 94 ? -1.035 -4.653 -0.856 1.00 94.31 94 TRP A N 1
ATOM 697 C CA . TRP A 1 94 ? -0.811 -3.498 -1.714 1.00 94.31 94 TRP A CA 1
ATOM 698 C C . TRP A 1 94 ? 0.680 -3.155 -1.889 1.00 94.31 94 TRP A C 1
ATOM 700 O O . TRP A 1 94 ? 1.134 -2.966 -3.018 1.00 94.31 94 TRP A O 1
ATOM 710 N N . HIS A 1 95 ? 1.483 -3.195 -0.820 1.00 92.81 95 HIS A N 1
ATOM 711 C CA . HIS A 1 95 ? 2.941 -3.035 -0.896 1.00 92.81 95 HIS A CA 1
ATOM 712 C C . HIS A 1 95 ? 3.606 -4.062 -1.829 1.00 92.81 95 HIS A C 1
ATOM 714 O O . HIS A 1 95 ? 4.496 -3.710 -2.608 1.00 92.81 95 HIS A O 1
ATOM 720 N N . ARG A 1 96 ? 3.161 -5.327 -1.804 1.00 92.88 96 ARG A N 1
ATOM 721 C CA . ARG A 1 96 ? 3.676 -6.373 -2.708 1.00 92.88 96 ARG A CA 1
ATOM 722 C C . ARG A 1 96 ? 3.347 -6.077 -4.169 1.00 92.88 96 ARG A C 1
ATOM 724 O O . ARG A 1 96 ? 4.232 -6.193 -5.017 1.00 92.88 96 ARG A O 1
ATOM 731 N N . ILE A 1 97 ? 2.104 -5.685 -4.453 1.00 93.38 97 ILE A N 1
ATOM 732 C CA . ILE A 1 97 ? 1.634 -5.361 -5.809 1.00 93.38 97 ILE A CA 1
ATOM 733 C C . ILE A 1 97 ? 2.398 -4.152 -6.351 1.00 93.38 97 ILE A C 1
ATOM 735 O O . ILE A 1 97 ? 3.050 -4.240 -7.392 1.00 93.38 97 ILE A O 1
ATOM 739 N N . ALA A 1 98 ? 2.425 -3.049 -5.603 1.00 92.06 98 ALA A N 1
ATOM 740 C CA . ALA A 1 98 ? 3.141 -1.843 -6.001 1.00 92.06 98 ALA A CA 1
ATOM 741 C C . ALA A 1 98 ? 4.652 -2.087 -6.158 1.00 92.06 98 ALA A C 1
ATOM 743 O O . ALA A 1 98 ? 5.282 -1.587 -7.093 1.00 92.06 98 ALA A O 1
ATOM 744 N N . GLY A 1 99 ? 5.243 -2.901 -5.278 1.00 91.19 99 GLY A N 1
ATOM 745 C CA . GLY A 1 99 ? 6.636 -3.320 -5.374 1.00 91.19 99 GLY A CA 1
ATOM 746 C C . GLY A 1 99 ? 6.936 -4.127 -6.640 1.00 91.19 99 GLY A C 1
ATOM 747 O O . GLY A 1 99 ? 7.962 -3.893 -7.284 1.00 91.19 99 GLY A O 1
ATOM 748 N N . PHE A 1 100 ? 6.036 -5.036 -7.027 1.00 91.94 100 PHE A N 1
ATOM 749 C CA . PHE A 1 100 ? 6.129 -5.792 -8.276 1.00 91.94 100 PHE A CA 1
ATOM 750 C C . PHE A 1 100 ? 6.078 -4.861 -9.493 1.00 91.94 100 PHE A C 1
ATOM 752 O O . PHE A 1 100 ? 7.001 -4.886 -10.308 1.00 91.94 100 PHE A O 1
ATOM 759 N N . ILE A 1 101 ? 5.072 -3.984 -9.564 1.00 91.44 101 ILE A N 1
ATOM 760 C CA . ILE A 1 101 ? 4.895 -3.018 -10.661 1.00 91.44 101 ILE A CA 1
ATOM 761 C C . ILE A 1 101 ? 6.138 -2.133 -10.805 1.00 91.44 101 ILE A C 1
ATOM 763 O O . ILE A 1 101 ? 6.697 -1.995 -11.892 1.00 91.44 101 ILE A O 1
ATOM 767 N N . ASN A 1 102 ? 6.632 -1.576 -9.696 1.00 90.69 102 ASN A N 1
ATOM 768 C CA . ASN A 1 102 ? 7.804 -0.700 -9.697 1.00 90.69 102 ASN A CA 1
ATOM 769 C C . ASN A 1 102 ? 9.072 -1.442 -10.161 1.00 90.69 102 ASN A C 1
ATOM 771 O O . ASN A 1 102 ? 9.899 -0.884 -10.888 1.00 90.69 102 ASN A O 1
ATOM 775 N N . ARG A 1 103 ? 9.229 -2.718 -9.781 1.00 90.25 103 ARG A N 1
ATOM 776 C CA . ARG A 1 103 ? 10.352 -3.553 -10.227 1.00 90.25 103 ARG A CA 1
ATOM 777 C C . ARG A 1 103 ? 10.309 -3.805 -11.732 1.00 90.25 103 ARG A C 1
ATOM 779 O O . ARG A 1 103 ? 11.341 -3.622 -12.380 1.00 90.25 103 ARG A O 1
ATOM 786 N N . GLU A 1 104 ? 9.162 -4.210 -12.274 1.00 91.69 104 GLU A N 1
ATOM 787 C CA . GLU A 1 104 ? 9.028 -4.480 -13.710 1.00 91.69 104 GLU A CA 1
ATOM 788 C C . GLU A 1 104 ? 9.206 -3.196 -14.530 1.00 91.69 104 GLU A C 1
ATOM 790 O O . GLU A 1 104 ? 10.038 -3.166 -15.435 1.00 91.69 104 GLU A O 1
ATOM 795 N N . PHE A 1 105 ? 8.596 -2.085 -14.109 1.00 89.62 105 PHE A N 1
ATOM 796 C CA . PHE A 1 105 ? 8.799 -0.783 -14.749 1.00 89.62 105 PHE A CA 1
ATOM 797 C C . PHE A 1 105 ? 10.278 -0.361 -14.765 1.00 89.62 105 PHE A C 1
ATOM 799 O O . PHE A 1 105 ? 10.812 0.084 -15.783 1.00 89.62 105 PHE A O 1
ATOM 806 N N . LYS A 1 106 ? 10.999 -0.517 -13.646 1.00 88.38 106 LYS A N 1
ATOM 807 C CA . LYS A 1 106 ? 12.443 -0.218 -13.591 1.00 88.38 106 LYS A CA 1
ATOM 808 C C . LYS A 1 106 ? 13.261 -1.138 -14.497 1.00 88.38 106 LYS A C 1
ATOM 810 O O . LYS A 1 106 ? 14.268 -0.696 -15.047 1.00 88.38 106 LYS A O 1
ATOM 815 N N . LYS A 1 107 ? 12.877 -2.408 -14.629 1.00 89.00 107 LYS A N 1
ATOM 816 C CA . LYS A 1 107 ? 13.548 -3.380 -15.500 1.00 89.00 107 LYS A CA 1
ATOM 817 C C . LYS A 1 107 ? 13.377 -3.009 -16.973 1.00 89.00 107 LYS A C 1
ATOM 819 O O . LYS A 1 107 ? 14.373 -2.966 -17.690 1.00 89.00 107 LYS A O 1
ATOM 824 N N . GLU A 1 108 ? 12.162 -2.681 -17.395 1.00 86.19 108 GLU A N 1
ATOM 825 C CA . GLU A 1 108 ? 11.859 -2.253 -18.766 1.00 86.19 108 GLU A CA 1
ATOM 826 C C . GLU A 1 108 ? 12.587 -0.958 -19.132 1.00 86.19 108 GLU A C 1
ATOM 828 O O . GLU A 1 108 ? 13.271 -0.898 -20.152 1.00 86.19 108 GLU A O 1
ATOM 833 N N . ASN A 1 109 ? 12.551 0.051 -18.255 1.00 85.81 109 ASN A N 1
ATOM 834 C CA . ASN A 1 109 ? 13.273 1.304 -18.489 1.00 85.81 109 ASN A CA 1
ATOM 835 C C . ASN A 1 109 ? 14.790 1.106 -18.578 1.00 85.81 109 ASN A C 1
ATOM 837 O O . ASN A 1 109 ? 15.456 1.754 -19.383 1.00 85.81 109 ASN A O 1
ATOM 841 N N . ARG A 1 110 ? 15.355 0.195 -17.776 1.00 82.06 110 ARG A N 1
ATOM 842 C CA . ARG A 1 110 ? 16.776 -0.167 -17.888 1.00 82.06 110 ARG A CA 1
ATOM 843 C C . ARG A 1 110 ? 17.095 -0.840 -19.219 1.00 82.06 110 ARG A C 1
ATOM 845 O O . ARG A 1 110 ? 18.153 -0.566 -19.773 1.00 82.06 110 ARG A O 1
ATOM 852 N N . ALA A 1 111 ? 16.207 -1.692 -19.728 1.00 78.88 111 ALA A N 1
ATOM 853 C CA . ALA A 1 111 ? 16.379 -2.314 -21.038 1.00 78.88 111 ALA A CA 1
ATOM 854 C C . ALA A 1 111 ? 16.313 -1.271 -22.170 1.00 78.88 111 ALA A C 1
ATOM 856 O O . ALA A 1 111 ? 17.159 -1.285 -23.060 1.00 78.88 111 ALA A O 1
ATOM 857 N N . ALA A 1 112 ? 15.377 -0.319 -22.093 1.00 73.31 112 ALA A N 1
ATOM 858 C CA . ALA A 1 112 ? 15.250 0.771 -23.061 1.00 73.31 112 ALA A CA 1
ATOM 859 C C . ALA A 1 112 ? 16.461 1.722 -23.057 1.00 73.31 112 ALA A C 1
ATOM 861 O O . ALA A 1 112 ? 16.921 2.136 -24.118 1.00 73.31 112 ALA A O 1
ATOM 862 N N . ALA A 1 113 ? 17.031 2.021 -21.884 1.00 71.31 113 ALA A N 1
ATOM 863 C CA . ALA A 1 113 ? 18.225 2.863 -21.757 1.00 71.31 113 ALA A CA 1
ATOM 864 C C . ALA A 1 113 ? 19.486 2.256 -22.408 1.00 71.31 113 ALA A C 1
ATOM 866 O O . ALA A 1 113 ? 20.446 2.976 -22.669 1.00 71.31 113 ALA A O 1
ATOM 867 N N . GLY A 1 114 ? 19.494 0.945 -22.678 1.00 67.50 114 GLY A N 1
ATOM 868 C CA . GLY A 1 114 ? 20.572 0.269 -23.404 1.00 67.50 114 GLY A CA 1
ATOM 869 C C . GLY A 1 114 ? 20.493 0.397 -24.930 1.00 67.50 114 GLY A C 1
ATOM 870 O O . GLY A 1 114 ? 21.408 -0.056 -25.616 1.00 67.50 114 GLY A O 1
ATOM 871 N N . VAL A 1 115 ? 19.425 0.987 -25.482 1.00 69.31 115 VAL A N 1
ATOM 872 C CA . VAL A 1 115 ? 19.229 1.106 -26.934 1.00 69.31 115 VAL A CA 1
ATOM 873 C C . VAL A 1 115 ? 19.836 2.417 -27.436 1.00 69.31 115 VAL A C 1
ATOM 875 O O . VAL A 1 115 ? 19.288 3.496 -27.221 1.00 69.31 115 VAL A O 1
ATOM 878 N N . ASN A 1 116 ? 20.973 2.329 -28.132 1.00 76.06 116 ASN A N 1
ATOM 879 C CA . ASN A 1 116 ? 21.592 3.471 -28.804 1.00 76.06 116 ASN A CA 1
ATOM 880 C C . ASN A 1 116 ? 21.068 3.565 -30.246 1.00 76.06 116 ASN A C 1
ATOM 882 O O . ASN A 1 116 ? 21.424 2.750 -31.098 1.00 76.06 116 ASN A O 1
ATOM 886 N N . TYR A 1 117 ? 20.198 4.536 -30.519 1.00 70.19 117 TYR A N 1
ATOM 887 C CA . TYR A 1 117 ? 19.694 4.782 -31.869 1.00 70.19 117 TYR A CA 1
ATOM 888 C C . TYR A 1 117 ? 20.772 5.489 -32.701 1.00 70.19 117 TYR A C 1
ATOM 890 O O . TYR A 1 117 ? 21.045 6.671 -32.504 1.00 70.19 117 TYR A O 1
ATOM 898 N N . ILE A 1 118 ? 21.376 4.780 -33.658 1.00 72.31 118 ILE A N 1
ATOM 899 C CA . ILE A 1 118 ? 22.251 5.395 -34.664 1.00 72.31 118 ILE A CA 1
ATOM 900 C C . ILE A 1 118 ? 21.354 6.023 -35.735 1.00 72.31 118 ILE A C 1
ATOM 902 O O . ILE A 1 118 ? 20.875 5.346 -36.643 1.00 72.31 118 ILE A O 1
ATOM 906 N N . GLY A 1 119 ? 21.098 7.324 -35.612 1.00 67.94 119 GLY A N 1
ATOM 907 C CA . GLY A 1 119 ? 20.473 8.104 -36.676 1.00 67.94 119 GLY A CA 1
ATOM 908 C C . GLY A 1 119 ? 21.469 8.343 -37.812 1.00 67.94 119 GLY A C 1
ATOM 909 O O . GLY A 1 119 ? 22.551 8.879 -37.583 1.00 67.94 119 GLY A O 1
ATOM 910 N N . TYR A 1 120 ? 21.111 7.972 -39.042 1.00 61.66 120 TYR A N 1
ATOM 911 C CA . TYR A 1 120 ? 21.854 8.395 -40.230 1.00 61.66 120 TYR A CA 1
ATOM 912 C C . TYR A 1 120 ? 21.703 9.917 -40.376 1.00 61.66 120 TYR A C 1
ATOM 914 O O . TYR A 1 120 ? 20.618 10.405 -40.687 1.00 61.66 120 TYR A O 1
ATOM 922 N N . GLN A 1 121 ? 22.773 10.679 -40.141 1.00 61.22 121 GLN A N 1
ATOM 923 C CA . GLN A 1 121 ? 22.825 12.092 -40.515 1.00 61.22 121 GLN A CA 1
ATOM 924 C C . GLN A 1 121 ? 23.310 12.186 -41.968 1.00 61.22 121 GLN A C 1
ATOM 926 O O . GLN A 1 121 ? 24.475 11.869 -42.226 1.00 61.22 121 GLN A O 1
ATOM 931 N N . PRO A 1 122 ? 22.472 12.594 -42.940 1.00 57.19 122 PRO A N 1
ATOM 932 C CA . PRO A 1 122 ? 22.979 12.907 -44.265 1.00 57.19 122 PRO A CA 1
ATOM 933 C C . PRO A 1 122 ? 23.909 14.119 -44.150 1.00 57.19 122 PRO A C 1
ATOM 935 O O . PRO A 1 122 ? 23.501 15.202 -43.731 1.00 57.19 122 PRO A O 1
ATOM 938 N N . GLN A 1 123 ? 25.180 13.917 -44.498 1.00 46.31 123 GLN A N 1
ATOM 939 C CA . GLN A 1 123 ? 26.168 14.982 -44.643 1.00 46.31 123 GLN A CA 1
ATOM 940 C C . GLN A 1 123 ? 25.637 16.007 -45.650 1.00 46.31 123 GLN A C 1
ATOM 942 O O . GLN A 1 123 ? 25.519 15.717 -46.842 1.00 46.31 123 GLN A O 1
ATOM 947 N N . GLN A 1 124 ? 25.295 17.206 -45.176 1.00 44.12 124 GLN A N 1
ATOM 948 C CA . GLN A 1 124 ? 24.960 18.310 -46.063 1.00 44.12 124 GLN A CA 1
ATOM 949 C C . GLN A 1 124 ? 26.246 18.805 -46.725 1.00 44.12 124 GLN A C 1
ATOM 951 O O . GLN A 1 124 ? 27.013 19.569 -46.143 1.00 44.12 124 GLN A O 1
ATOM 956 N N . TYR A 1 125 ? 26.486 18.357 -47.956 1.00 42.03 125 TYR A N 1
ATOM 957 C CA . TYR A 1 125 ? 27.492 18.962 -48.817 1.00 42.03 125 TYR A CA 1
ATOM 958 C C . TYR A 1 125 ? 27.046 20.383 -49.176 1.00 42.03 125 TYR A C 1
ATOM 960 O O . TYR A 1 125 ? 26.124 20.585 -49.966 1.00 42.03 125 TYR A O 1
ATOM 968 N N . SER A 1 126 ? 27.704 21.370 -48.572 1.00 37.41 126 SER A N 1
ATOM 969 C CA . SER A 1 126 ? 27.547 22.778 -48.922 1.00 37.41 126 SER A CA 1
ATOM 970 C C . SER A 1 126 ? 28.278 23.051 -50.236 1.00 37.41 126 SER A C 1
ATOM 972 O O . SER A 1 126 ? 29.492 23.245 -50.257 1.00 37.41 126 SER A O 1
ATOM 974 N N . TYR A 1 127 ? 27.544 23.042 -51.348 1.00 41.62 127 TYR A N 1
ATOM 975 C CA . TYR A 1 127 ? 28.007 23.668 -52.582 1.00 41.62 127 TYR A CA 1
ATOM 976 C C . TYR A 1 127 ? 27.621 25.144 -52.528 1.00 41.62 127 TYR A C 1
ATOM 978 O O . TYR A 1 127 ? 26.448 25.501 -52.638 1.00 41.62 127 TYR A O 1
ATOM 986 N N . GLY A 1 128 ? 28.620 26.002 -52.316 1.00 49.72 128 GLY A N 1
ATOM 987 C CA . GLY A 1 128 ? 28.446 27.446 -52.362 1.00 49.72 128 GLY A CA 1
ATOM 988 C C . GLY A 1 128 ? 27.937 27.874 -53.735 1.00 49.72 128 GLY A C 1
ATOM 989 O O . GLY A 1 128 ? 28.624 27.687 -54.732 1.00 49.72 128 GLY A O 1
ATOM 990 N N . ASN A 1 129 ? 26.744 28.459 -53.778 1.00 39.84 129 ASN A N 1
ATOM 991 C CA . ASN A 1 129 ? 26.219 29.117 -54.966 1.00 39.84 129 ASN A CA 1
ATOM 992 C C . ASN A 1 129 ? 25.672 30.487 -54.571 1.00 39.84 129 ASN A C 1
ATOM 994 O O . ASN A 1 129 ? 24.586 30.611 -54.010 1.00 39.84 129 ASN A O 1
ATOM 998 N N . GLN A 1 130 ? 26.447 31.527 -54.876 1.00 46.62 130 GLN A N 1
ATOM 999 C CA . GLN A 1 130 ? 25.932 32.882 -55.006 1.00 46.62 130 GLN A CA 1
ATOM 1000 C C . GLN A 1 130 ? 25.437 33.058 -56.437 1.00 46.62 130 GLN A C 1
ATOM 1002 O O . GLN A 1 130 ? 26.253 33.386 -57.278 1.00 46.62 130 GLN A O 1
ATOM 1007 N N . TYR A 1 131 ? 24.143 32.896 -56.715 1.00 37.50 131 TYR A N 1
ATOM 1008 C CA . TYR A 1 131 ? 23.514 33.585 -57.848 1.00 37.50 131 TYR A CA 1
ATOM 1009 C C . TYR A 1 131 ? 22.040 33.853 -57.544 1.00 37.50 131 TYR A C 1
ATOM 1011 O O . TYR A 1 131 ? 21.211 32.950 -57.471 1.00 37.50 131 TYR A O 1
ATOM 1019 N N . THR A 1 132 ? 21.744 35.135 -57.353 1.00 42.25 132 THR A N 1
ATOM 1020 C CA . THR A 1 132 ? 20.401 35.709 -57.301 1.00 42.25 132 THR A CA 1
ATOM 1021 C C . THR A 1 132 ? 19.755 35.618 -58.680 1.00 42.25 132 THR A C 1
ATOM 1023 O O . THR A 1 132 ? 20.291 36.190 -59.625 1.00 42.25 132 THR A O 1
ATOM 1026 N N . TYR A 1 133 ? 18.573 35.005 -58.773 1.00 33.31 133 TYR A N 1
ATOM 1027 C CA . TYR A 1 133 ? 17.605 35.307 -59.829 1.00 33.31 133 TYR A CA 1
ATOM 1028 C C . TYR A 1 133 ? 16.180 35.355 -59.258 1.00 33.31 133 TYR A C 1
ATOM 1030 O O . TYR A 1 133 ? 15.803 34.471 -58.487 1.00 33.31 133 TYR A O 1
ATOM 1038 N N . PRO A 1 134 ? 15.385 36.380 -59.610 1.00 55.03 134 PRO A N 1
ATOM 1039 C CA . PRO A 1 134 ? 13.992 36.500 -59.206 1.00 55.03 134 PRO A CA 1
ATOM 1040 C C . PRO A 1 134 ? 13.086 35.831 -60.248 1.00 55.03 134 PRO A C 1
ATOM 1042 O O . PRO A 1 134 ? 13.364 35.971 -61.434 1.00 55.03 134 PRO A O 1
ATOM 1045 N N . TYR A 1 135 ? 12.019 35.142 -59.822 1.00 35.38 135 TYR A N 1
ATOM 1046 C CA . TYR A 1 135 ? 10.649 35.172 -60.390 1.00 35.38 135 TYR A CA 1
ATOM 1047 C C . TYR A 1 135 ? 9.770 34.031 -59.827 1.00 35.38 135 TYR A C 1
ATOM 1049 O O . TYR A 1 135 ? 10.296 33.156 -59.140 1.00 35.38 135 TYR A O 1
ATOM 1057 N N . PRO A 1 136 ? 8.425 34.098 -59.944 1.00 47.41 136 PRO A N 1
ATOM 1058 C CA . PRO A 1 136 ? 7.532 33.820 -58.839 1.00 47.41 136 PRO A CA 1
ATOM 1059 C C . PRO A 1 136 ? 6.822 32.469 -58.979 1.00 47.41 136 PRO A C 1
ATOM 1061 O O . PRO A 1 136 ? 6.813 31.812 -60.016 1.00 47.41 136 PRO A O 1
ATOM 1064 N N . TYR A 1 137 ? 6.199 32.096 -57.873 1.00 48.28 137 TYR A N 1
ATOM 1065 C CA . TYR A 1 137 ? 5.398 30.903 -57.660 1.00 48.28 137 TYR A CA 1
ATOM 1066 C C . TYR A 1 137 ? 4.308 30.691 -58.727 1.00 48.28 137 TYR A C 1
ATOM 1068 O O . TYR A 1 137 ? 3.442 31.548 -58.903 1.00 48.28 137 TYR A O 1
ATOM 1076 N N . VAL A 1 138 ? 4.290 29.510 -59.354 1.00 37.00 138 VAL A N 1
ATOM 1077 C CA . VAL A 1 138 ? 3.102 28.955 -60.018 1.00 37.00 138 VAL A CA 1
ATOM 1078 C C . VAL A 1 138 ? 3.029 27.470 -59.669 1.00 37.00 138 VAL A C 1
ATOM 1080 O O . VAL A 1 138 ? 3.912 26.693 -60.023 1.00 37.00 138 VAL A O 1
ATOM 1083 N N . GLY A 1 139 ? 2.007 27.094 -58.901 1.00 46.38 139 GLY A N 1
ATOM 1084 C CA . GLY A 1 139 ? 1.731 25.704 -58.554 1.00 46.38 139 GLY A CA 1
ATOM 1085 C C . GLY A 1 139 ? 1.163 24.914 -59.733 1.00 46.38 139 GLY A C 1
ATOM 1086 O O . GLY A 1 139 ? 0.480 25.472 -60.588 1.00 46.38 139 GLY A O 1
ATOM 1087 N N . SER A 1 140 ? 1.434 23.610 -59.750 1.00 39.06 140 SER A N 1
ATOM 1088 C CA . SER A 1 140 ? 0.700 22.558 -60.477 1.00 39.06 140 SER A CA 1
ATOM 1089 C C . SER A 1 140 ? 1.366 21.223 -60.123 1.00 39.06 140 SER A C 1
ATOM 1091 O O . SER A 1 140 ? 2.579 21.091 -60.229 1.00 39.06 140 SER A O 1
ATOM 1093 N N . SER A 1 141 ? 0.689 20.351 -59.372 1.00 39.44 141 SER A N 1
ATOM 1094 C CA . SER A 1 141 ? -0.306 19.357 -59.819 1.00 39.44 141 SER A CA 1
ATOM 1095 C C . SER A 1 141 ? 0.373 18.008 -60.072 1.00 39.44 141 SER A C 1
ATOM 1097 O O . SER A 1 141 ? 1.176 17.881 -60.990 1.00 39.44 141 SER A O 1
ATOM 1099 N N . TYR A 1 142 ? 0.049 17.017 -59.240 1.00 45.12 142 TYR A N 1
ATOM 1100 C CA . TYR A 1 142 ? 0.435 15.617 -59.422 1.00 45.12 142 TYR A CA 1
ATOM 1101 C C . TYR A 1 142 ? -0.206 15.033 -60.693 1.00 45.12 142 TYR A C 1
ATOM 1103 O O . TYR A 1 142 ? -1.398 15.250 -60.914 1.00 45.12 142 TYR A O 1
ATOM 1111 N N . PRO A 1 143 ? 0.543 14.231 -61.461 1.00 46.19 143 PRO A N 1
ATOM 1112 C CA . PRO A 1 143 ? -0.010 13.052 -62.136 1.00 46.19 143 PRO A CA 1
ATOM 1113 C C . PRO A 1 143 ? 0.899 11.835 -61.848 1.00 46.19 143 PRO A C 1
ATOM 1115 O O . PRO A 1 143 ? 2.120 11.960 -61.866 1.00 46.19 143 PRO A O 1
ATOM 1118 N N . GLY A 1 144 ? 0.407 10.673 -61.413 1.00 38.53 144 GLY A N 1
ATOM 1119 C CA . GLY A 1 144 ? -0.438 9.738 -62.170 1.00 38.53 144 GLY A CA 1
ATOM 1120 C C . GLY A 1 144 ? 0.439 8.516 -62.557 1.00 38.53 144 GLY A C 1
ATOM 1121 O O . GLY A 1 144 ? 1.647 8.677 -62.653 1.00 38.53 144 GLY A O 1
ATOM 1122 N N . GLU A 1 145 ? 0.027 7.263 -62.757 1.00 45.84 145 GLU A N 1
ATOM 1123 C CA . GLU A 1 145 ? -1.231 6.510 -62.717 1.00 45.84 145 GLU A CA 1
ATOM 1124 C C . GLU A 1 145 ? -0.855 5.006 -62.658 1.00 45.84 145 GLU A C 1
ATOM 1126 O O . GLU A 1 145 ? 0.311 4.632 -62.786 1.00 45.84 145 GLU A O 1
ATOM 1131 N N . VAL A 1 146 ? -1.854 4.156 -62.442 1.00 53.31 146 VAL A N 1
ATOM 1132 C CA . VAL A 1 146 ? -1.808 2.699 -62.249 1.00 53.31 146 VAL A CA 1
ATOM 1133 C C . VAL A 1 146 ? -2.009 1.908 -63.558 1.00 53.31 146 VAL A C 1
ATOM 1135 O O . VAL A 1 146 ? -2.774 2.328 -64.418 1.00 53.31 146 VAL A O 1
ATOM 1138 N N . GLY A 1 147 ? -1.399 0.721 -63.659 1.00 37.31 147 GLY A N 1
ATOM 1139 C CA . GLY A 1 147 ? -1.669 -0.360 -64.632 1.00 37.31 147 GLY A CA 1
ATOM 1140 C C . GLY A 1 147 ? -0.704 -1.517 -64.322 1.00 37.31 147 GLY A C 1
ATOM 1141 O O . GLY A 1 147 ? 0.452 -1.245 -64.030 1.00 37.31 147 GLY A O 1
ATOM 1142 N N . ASP A 1 148 ? -1.084 -2.788 -64.172 1.00 45.28 148 ASP A N 1
ATOM 1143 C CA . ASP A 1 148 ? -2.004 -3.600 -64.969 1.00 45.28 148 ASP A CA 1
ATOM 1144 C C . ASP A 1 148 ? -2.795 -4.597 -64.100 1.00 45.28 148 ASP A C 1
ATOM 1146 O O . ASP A 1 148 ? -2.202 -5.253 -63.248 1.00 45.28 148 ASP A O 1
ATOM 1150 N N . MET A 1 149 ? -4.098 -4.775 -64.362 1.00 45.03 149 MET A N 1
ATOM 1151 C CA . MET A 1 149 ? -4.800 -6.076 -64.342 1.00 45.03 149 MET A CA 1
ATOM 1152 C C . MET A 1 149 ? -6.211 -5.920 -64.948 1.00 45.03 149 MET A C 1
ATOM 1154 O O . MET A 1 149 ? -7.011 -5.147 -64.419 1.00 45.03 149 MET A O 1
ATOM 1158 N N . PRO A 1 150 ? -6.566 -6.653 -66.021 1.00 46.81 150 PRO A N 1
ATOM 1159 C CA . PRO A 1 150 ? -7.942 -6.748 -66.493 1.00 46.81 150 PRO A CA 1
ATOM 1160 C C . PRO A 1 150 ? -8.673 -7.879 -65.750 1.00 46.81 150 PRO A C 1
ATOM 1162 O O . PRO A 1 150 ? -8.376 -9.057 -65.936 1.00 46.81 150 PRO A O 1
ATOM 1165 N N . GLY A 1 151 ? -9.624 -7.511 -64.889 1.00 43.00 151 GLY A N 1
ATOM 1166 C CA . GLY A 1 151 ? -10.532 -8.428 -64.196 1.00 43.00 151 GLY A CA 1
ATOM 1167 C C . GLY A 1 151 ? -11.977 -8.078 -64.528 1.00 43.00 151 GLY A C 1
ATOM 1168 O O . GLY A 1 151 ? -12.568 -7.184 -63.930 1.00 43.00 151 GLY A O 1
ATOM 1169 N N . ASN A 1 152 ? -12.505 -8.754 -65.539 1.00 46.97 152 ASN A N 1
ATOM 1170 C CA . ASN A 1 152 ? -13.854 -8.617 -66.079 1.00 46.97 152 ASN A CA 1
ATOM 1171 C C . ASN A 1 152 ? -14.873 -8.966 -64.987 1.00 46.97 152 ASN A C 1
ATOM 1173 O O . ASN A 1 152 ? -14.796 -10.032 -64.378 1.00 46.97 152 ASN A O 1
ATOM 1177 N N . GLY A 1 153 ? -15.786 -8.034 -64.729 1.00 47.69 153 GLY A N 1
ATOM 1178 C CA . GLY A 1 153 ? -16.747 -8.123 -63.644 1.00 47.69 153 GLY A CA 1
ATOM 1179 C C . GLY A 1 153 ? -17.775 -9.232 -63.819 1.00 47.69 153 GLY A C 1
ATOM 1180 O O . GLY A 1 153 ? -18.170 -9.546 -64.932 1.00 47.69 153 GLY A O 1
ATOM 1181 N N . GLU A 1 154 ? -18.216 -9.752 -62.678 1.00 43.59 154 GLU A N 1
ATOM 1182 C CA . GLU A 1 154 ? -19.576 -10.208 -62.387 1.00 43.59 154 GLU A CA 1
ATOM 1183 C C . GLU A 1 154 ? -19.598 -10.589 -60.900 1.00 43.59 154 GLU A C 1
ATOM 1185 O O . GLU A 1 154 ? -18.976 -11.558 -60.469 1.00 43.59 154 GLU A O 1
ATOM 1190 N N . GLY A 1 155 ? -20.248 -9.762 -60.081 1.00 50.31 155 GLY A N 1
ATOM 1191 C CA . GLY A 1 155 ? -20.578 -10.131 -58.707 1.00 50.31 155 GLY A CA 1
ATOM 1192 C C . GLY A 1 155 ? -21.911 -10.878 -58.685 1.00 50.31 155 GLY A C 1
ATOM 1193 O O . GLY A 1 155 ? -22.787 -10.546 -59.483 1.00 50.31 155 GLY A O 1
ATOM 1194 N N . PRO A 1 156 ? -22.131 -11.815 -57.756 1.00 41.00 156 PRO A N 1
ATOM 1195 C CA . PRO A 1 156 ? -23.474 -12.223 -57.402 1.00 41.00 156 PRO A CA 1
ATOM 1196 C C . PRO A 1 156 ? -23.866 -11.619 -56.054 1.00 41.00 156 PRO A C 1
ATOM 1198 O O . PRO A 1 156 ? -23.268 -11.885 -55.014 1.00 41.00 156 PRO A O 1
ATOM 1201 N N . SER A 1 157 ? -24.923 -10.819 -56.092 1.00 43.72 157 SER A N 1
ATOM 1202 C CA . SER A 1 157 ? -25.867 -10.679 -54.991 1.00 43.72 157 SER A CA 1
ATOM 1203 C C . SER A 1 157 ? -26.788 -11.902 -54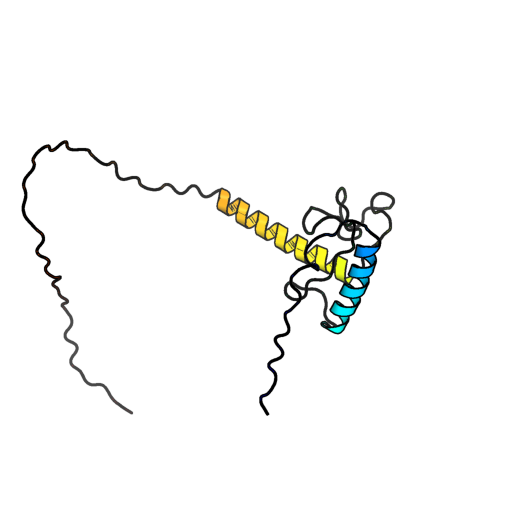.964 1.00 43.72 157 SER A C 1
ATOM 1205 O O . SER A 1 157 ? -27.618 -12.026 -55.863 1.00 43.72 157 SER A O 1
ATOM 1207 N N . VAL A 1 158 ? -26.600 -12.781 -53.971 1.00 44.22 158 VAL A N 1
ATOM 1208 C CA . VAL A 1 158 ? -27.579 -13.363 -53.015 1.00 44.22 158 VAL A CA 1
ATOM 1209 C C . VAL A 1 158 ? -26.829 -14.182 -51.966 1.00 44.22 158 VAL A C 1
ATOM 1211 O O . VAL A 1 158 ? -25.862 -14.877 -52.346 1.00 44.22 158 VAL A O 1
#

Foldseek 3Di:
DDDDDPPPPPDDDAQQDAAADDPVVQVVLVVQQVVLCVVQPPDADDPVRRRRDDHRADHAQPCAALQQRHHDDHHPDDPPVRVPDGDDPSSSVNSVRSNVVSVVVVVVVVVVVPDDDDDDDPPPDDDDDDDDDDDDDDDDDDDDDDDDDDDDDDDDDD

pLDDT: mean 72.84, std 22.31, range [33.16, 95.25]

Sequence (158 aa):
MPRGVGTGALGMGRGLTQQPDSETNRAAYQAQVVDWHRNNPGTTPDEQHHYPLTPGTAPLGSRECYDCGHPGHTQGAPPPVCLGQTLPEPERTWHRIAGFINREFKKENRAAAGVNYIGYQPQQYSYGNQYTYPYPYVGSSYPGEVGDMPGNGEGPSV

Organism: Piloderma croceum (strain F 1598) (NCBI:txid765440)

Secondary structure (DSSP, 8-state):
-PPP-------TTSTTS---S-HHHHHHHHHHHHHHHHHSTTPPP-SSSPPPPPTTSPPTTSSB-TTTS-BSS-TTPPTTTS-S-PPPHHHHHHHHHHHHHHHHHHHHHHHHHT--------------------------------------------

Radius of gyration: 31.57 Å; chains: 1; bounding box: 66×50×83 Å